Protein AF-A0A7S2N5L9-F1 (afdb_monomer_lite)

Radius of gyration: 21.25 Å; chains: 1; bounding box: 52×23×56 Å

Foldseek 3Di:
DVVLVVVLVVVVVVPPDDDDPVVSVVVVVVVVVVVVVVLVVVLVVLVDCCDDPSVVLCCCLPPPVNVVVDDPVVSVVSVVVNVVSVVVNVVSVVVVVVVVVVD

Structure (mmCIF, N/CA/C/O backbone):
data_AF-A0A7S2N5L9-F1
#
_entry.id   AF-A0A7S2N5L9-F1
#
loop_
_atom_site.group_PDB
_atom_site.id
_atom_site.type_symbol
_atom_site.label_atom_id
_atom_site.label_alt_id
_atom_site.label_comp_id
_atom_site.label_asym_id
_atom_site.label_entity_id
_atom_site.label_seq_id
_atom_site.pdbx_PDB_ins_code
_atom_site.Cartn_x
_atom_site.Cartn_y
_atom_site.Cartn_z
_atom_site.occupancy
_atom_site.B_iso_or_equiv
_atom_site.auth_seq_id
_atom_site.auth_comp_id
_atom_site.auth_asym_id
_atom_site.auth_atom_id
_atom_site.pdbx_PDB_model_num
ATOM 1 N N . VAL A 1 1 ? -13.326 -5.242 5.388 1.00 58.78 1 VAL A N 1
ATOM 2 C CA . VAL A 1 1 ? -13.060 -4.223 6.436 1.00 58.78 1 VAL A CA 1
ATOM 3 C C . VAL A 1 1 ? -14.251 -3.279 6.639 1.00 58.78 1 VAL A C 1
ATOM 5 O O . VAL A 1 1 ? -14.926 -3.413 7.650 1.00 58.78 1 VAL A O 1
ATOM 8 N N . ALA A 1 2 ? -14.625 -2.433 5.666 1.00 65.25 2 ALA A N 1
ATOM 9 C CA . ALA A 1 2 ? -15.676 -1.410 5.840 1.00 65.25 2 ALA A CA 1
ATOM 10 C C . ALA A 1 2 ? -17.067 -1.924 6.286 1.00 65.25 2 ALA A C 1
ATOM 12 O O . ALA A 1 2 ? -17.746 -1.269 7.072 1.00 65.25 2 ALA A O 1
ATOM 13 N N . ALA A 1 3 ? -17.500 -3.101 5.818 1.00 71.38 3 ALA A N 1
ATOM 14 C CA . ALA A 1 3 ? -18.779 -3.691 6.230 1.00 71.38 3 ALA A CA 1
ATOM 15 C C . ALA A 1 3 ? -18.788 -4.121 7.710 1.00 71.38 3 ALA A C 1
ATOM 17 O O . ALA A 1 3 ? -19.784 -3.925 8.399 1.00 71.38 3 ALA A O 1
ATOM 18 N N . ARG A 1 4 ? -17.656 -4.638 8.208 1.00 69.31 4 ARG A N 1
ATOM 19 C CA . ARG A 1 4 ? -17.490 -5.075 9.602 1.00 69.31 4 ARG A CA 1
ATOM 20 C C . ARG A 1 4 ? -17.382 -3.871 10.546 1.00 69.31 4 ARG A C 1
ATOM 22 O O . ARG A 1 4 ? -18.024 -3.881 11.588 1.00 69.31 4 ARG A O 1
ATOM 29 N N . CYS A 1 5 ? -16.714 -2.788 10.125 1.00 65.88 5 CYS A N 1
ATOM 30 C CA . CYS A 1 5 ? -16.715 -1.511 10.855 1.00 65.88 5 CYS A CA 1
ATOM 31 C C . CYS A 1 5 ? -18.129 -0.936 11.016 1.00 65.88 5 CYS A C 1
ATOM 33 O O . CYS A 1 5 ? -18.504 -0.515 12.106 1.00 65.88 5 CYS A O 1
ATOM 35 N N . ARG A 1 6 ? -18.927 -0.935 9.937 1.00 77.94 6 ARG A N 1
ATOM 36 C CA . ARG A 1 6 ? -20.315 -0.446 9.978 1.00 77.94 6 ARG A CA 1
ATOM 37 C C . ARG A 1 6 ? -21.183 -1.262 10.929 1.00 77.94 6 ARG A C 1
ATOM 39 O O . ARG A 1 6 ? -21.966 -0.681 11.670 1.00 77.94 6 ARG A O 1
ATOM 46 N N . GLU A 1 7 ? -21.026 -2.582 10.935 1.00 78.06 7 GLU A N 1
ATOM 47 C CA . GLU A 1 7 ? -21.785 -3.450 11.836 1.00 78.06 7 GLU A CA 1
ATOM 48 C C . GLU A 1 7 ? -21.374 -3.267 13.304 1.00 78.06 7 GLU A C 1
ATOM 50 O O . GLU A 1 7 ? -22.245 -3.172 14.166 1.00 78.06 7 GLU A O 1
ATOM 55 N N . LEU A 1 8 ? -20.076 -3.133 13.599 1.00 70.44 8 LEU A N 1
ATOM 56 C CA . LEU A 1 8 ? -19.599 -2.837 14.956 1.00 70.44 8 LEU A CA 1
ATOM 57 C C . LEU A 1 8 ? -20.121 -1.479 15.450 1.00 70.44 8 LEU A C 1
ATOM 59 O O . LEU A 1 8 ? -20.684 -1.408 16.538 1.00 70.44 8 LEU A O 1
ATOM 63 N N . LEU A 1 9 ? -20.036 -0.424 14.631 1.00 72.12 9 LEU A N 1
ATOM 64 C CA . LEU A 1 9 ? -20.582 0.899 14.964 1.00 72.12 9 LEU A CA 1
ATOM 65 C C . LEU A 1 9 ? -22.097 0.863 15.197 1.00 72.12 9 LEU A C 1
ATOM 67 O O . LEU A 1 9 ? -22.591 1.476 16.143 1.00 72.12 9 LEU A O 1
ATOM 71 N N . ARG A 1 10 ? -22.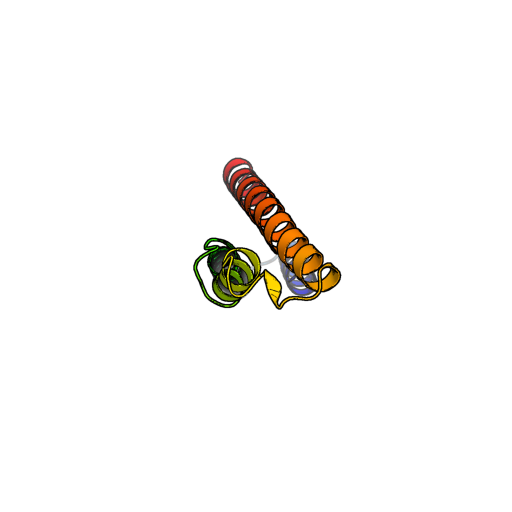837 0.110 14.375 1.00 77.75 10 ARG A N 1
ATOM 72 C CA . ARG A 1 10 ? -24.284 -0.078 14.541 1.00 77.75 10 ARG A CA 1
ATOM 73 C C . ARG A 1 10 ? -24.611 -0.753 15.874 1.00 77.75 10 ARG A C 1
ATOM 75 O O . ARG A 1 10 ? -25.553 -0.345 16.543 1.00 77.75 10 ARG A O 1
ATOM 82 N N . ARG A 1 11 ? -23.832 -1.759 16.278 1.00 70.69 11 ARG A N 1
ATOM 83 C CA . ARG A 1 11 ? -23.999 -2.451 17.567 1.00 70.69 11 ARG A CA 1
ATOM 84 C C . ARG A 1 11 ? -23.683 -1.545 18.756 1.00 70.69 11 ARG A C 1
ATOM 86 O O . ARG A 1 11 ? -24.437 -1.564 19.721 1.00 70.69 11 ARG A O 1
ATOM 93 N N . VAL A 1 12 ? -22.635 -0.723 18.662 1.00 70.06 12 VAL A N 1
ATOM 94 C CA . VAL A 1 12 ? -22.287 0.285 19.683 1.00 70.06 12 VAL A CA 1
ATOM 95 C C . VAL A 1 12 ? -23.418 1.302 19.848 1.00 70.06 12 VAL A C 1
ATOM 97 O O . VAL A 1 12 ? -23.824 1.589 20.969 1.00 70.06 12 VAL A O 1
ATOM 100 N N . ALA A 1 13 ? -23.974 1.803 18.742 1.00 71.12 13 ALA A N 1
ATOM 101 C CA . ALA A 1 13 ? -25.065 2.779 18.764 1.00 71.12 13 ALA A CA 1
ATOM 102 C C . ALA A 1 13 ? -26.371 2.232 19.377 1.00 71.12 13 ALA A C 1
ATOM 104 O O . ALA A 1 13 ? -27.182 3.003 19.881 1.00 71.12 13 ALA A O 1
ATOM 105 N N . LEU A 1 14 ? -26.574 0.911 19.339 1.00 71.94 14 LEU A N 1
ATOM 106 C CA . LEU A 1 14 ? -27.750 0.230 19.892 1.00 71.94 14 LEU A CA 1
ATOM 107 C C . LEU A 1 14 ? -27.564 -0.220 21.353 1.00 71.94 14 LEU A C 1
ATOM 109 O O . LEU A 1 14 ? -28.520 -0.676 21.978 1.00 71.94 14 LEU A O 1
ATOM 113 N N . ALA A 1 15 ? -26.355 -0.10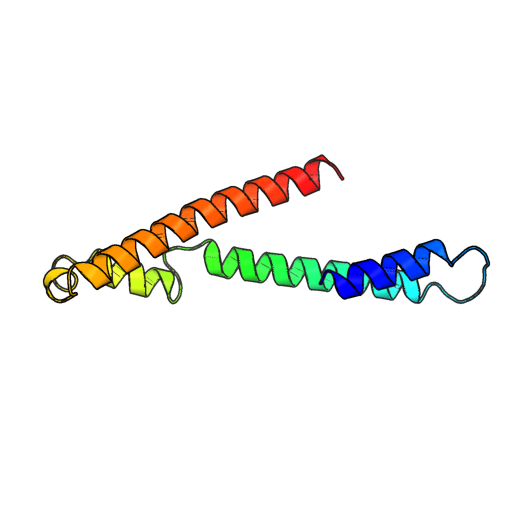9 21.910 1.00 63.81 15 ALA A N 1
ATOM 114 C CA . ALA A 1 15 ? -26.025 -0.565 23.257 1.00 63.81 15 ALA A CA 1
ATOM 115 C C . ALA A 1 15 ? -26.362 0.500 24.321 1.00 63.81 15 ALA A C 1
ATOM 117 O O . ALA A 1 15 ? -25.478 1.087 24.937 1.00 63.81 15 ALA A O 1
ATOM 118 N N . THR A 1 16 ? -27.651 0.756 24.557 1.00 62.88 16 THR A N 1
ATOM 119 C CA . THR A 1 16 ? -28.130 1.688 25.601 1.00 62.88 16 THR A CA 1
ATOM 120 C C . THR A 1 16 ? -28.518 1.013 26.929 1.00 62.88 16 THR A C 1
ATOM 122 O O . THR A 1 16 ? -29.048 1.687 27.807 1.00 62.88 16 THR A O 1
ATOM 125 N N . VAL A 1 17 ? -28.265 -0.293 27.128 1.00 55.41 17 VAL A N 1
ATOM 126 C CA . VAL A 1 17 ? -28.651 -1.032 28.358 1.00 55.41 17 VAL A CA 1
ATOM 127 C C . VAL A 1 17 ? -27.620 -2.124 28.734 1.00 55.41 17 VAL A C 1
ATOM 129 O O . VAL A 1 17 ? -27.274 -2.921 27.861 1.00 55.41 17 VAL A O 1
ATOM 132 N N . PRO A 1 18 ? -27.155 -2.244 30.002 1.00 59.00 18 PRO A N 1
ATOM 133 C CA . PRO A 1 18 ? -26.448 -3.434 30.506 1.00 59.00 18 PRO A CA 1
ATOM 134 C C . PRO A 1 18 ? -27.387 -4.352 31.335 1.00 59.00 18 PRO A C 1
ATOM 136 O O . PRO A 1 18 ? -28.375 -3.843 31.865 1.00 59.00 18 PRO A O 1
ATOM 139 N N . PRO A 1 19 ? -27.113 -5.671 31.511 1.00 57.50 19 PRO A N 1
ATOM 140 C CA . PRO A 1 19 ? -25.800 -6.319 31.480 1.00 57.50 19 PRO A CA 1
ATOM 141 C C . PRO A 1 19 ? -25.780 -7.631 30.660 1.00 57.50 19 PRO A C 1
ATOM 143 O O . PRO A 1 19 ? -26.184 -8.692 31.131 1.00 57.50 19 PRO A O 1
ATOM 146 N N . ALA A 1 20 ? -25.223 -7.590 29.454 1.00 55.12 20 ALA A N 1
ATOM 147 C CA . ALA A 1 20 ? -24.545 -8.755 28.887 1.00 55.12 20 ALA A CA 1
ATOM 148 C C . ALA A 1 20 ? -23.037 -8.504 29.034 1.00 55.12 20 ALA A C 1
ATOM 150 O O . ALA A 1 20 ? -22.615 -7.347 28.908 1.00 55.12 20 ALA A O 1
ATOM 151 N N . PRO A 1 21 ? -22.215 -9.527 29.336 1.00 57.31 21 PRO A N 1
ATOM 152 C CA . PRO A 1 21 ? -20.775 -9.339 29.428 1.00 57.31 21 PRO A CA 1
ATOM 153 C C . PRO A 1 21 ? -20.278 -8.736 28.116 1.00 57.31 21 PRO A C 1
ATOM 155 O O . PRO A 1 21 ? -20.870 -8.954 27.062 1.00 57.31 21 PRO A O 1
ATOM 158 N N . LEU A 1 22 ? -19.216 -7.945 28.221 1.00 61.22 22 LEU A N 1
ATOM 159 C CA . LEU A 1 22 ? -18.586 -7.083 27.216 1.00 61.22 22 LEU A CA 1
ATOM 160 C C . LEU A 1 22 ? -18.072 -7.825 25.950 1.00 61.22 22 LEU A C 1
ATOM 162 O O . LEU A 1 22 ? -16.995 -7.521 25.457 1.00 61.22 22 LEU A O 1
ATOM 166 N N . LEU A 1 23 ? -18.807 -8.800 25.412 1.00 61.19 23 LEU A N 1
ATOM 167 C CA . LEU A 1 23 ? -18.489 -9.614 24.235 1.00 61.19 23 LEU A CA 1
ATOM 168 C C . LEU A 1 23 ? -18.183 -8.739 23.015 1.00 61.19 23 LEU A C 1
ATOM 170 O O . LEU A 1 23 ? -17.176 -8.926 22.353 1.00 61.19 23 LEU A O 1
ATOM 174 N N . TRP A 1 24 ? -18.971 -7.687 22.803 1.00 65.31 24 TRP A N 1
ATOM 175 C CA . TRP A 1 24 ? -18.753 -6.713 21.732 1.00 65.31 24 TRP A CA 1
ATOM 176 C C . TRP A 1 24 ? -17.456 -5.908 21.889 1.00 65.31 24 TRP A C 1
ATOM 178 O O . TRP A 1 24 ? -16.868 -5.494 20.896 1.00 65.31 24 TRP A O 1
ATOM 188 N N . ARG A 1 25 ? -16.977 -5.693 23.121 1.00 65.81 25 ARG A N 1
ATOM 189 C CA . ARG A 1 25 ? -15.675 -5.057 23.359 1.00 65.81 25 ARG A CA 1
ATOM 190 C C . ARG A 1 25 ? -14.541 -5.981 22.918 1.00 65.81 25 ARG A C 1
ATOM 192 O O . ARG A 1 25 ? -13.569 -5.487 22.361 1.00 65.81 25 ARG A O 1
ATOM 199 N N . TRP A 1 26 ? -14.679 -7.290 23.129 1.00 72.06 26 TRP A N 1
ATOM 200 C CA . TRP A 1 26 ? -13.730 -8.281 22.621 1.00 72.06 26 TRP A CA 1
ATOM 201 C C . TRP A 1 26 ? -13.764 -8.362 21.094 1.00 72.06 26 TRP A C 1
ATOM 203 O O . TRP A 1 26 ? -12.702 -8.285 20.491 1.00 72.06 26 TRP A O 1
ATOM 213 N N . ASP A 1 27 ? -14.950 -8.363 20.475 1.00 76.44 27 ASP A N 1
ATOM 214 C CA . ASP A 1 27 ? -15.088 -8.337 19.007 1.00 76.44 27 ASP A CA 1
ATOM 215 C C . ASP A 1 27 ? -14.422 -7.097 18.376 1.00 76.44 27 ASP A C 1
ATOM 217 O O . ASP A 1 27 ? -13.852 -7.167 17.287 1.00 76.44 27 ASP A O 1
ATOM 221 N N . ILE A 1 28 ? -14.509 -5.937 19.042 1.00 78.25 28 ILE A N 1
ATOM 222 C CA . ILE A 1 28 ? -13.863 -4.696 18.588 1.00 78.25 28 ILE A CA 1
ATOM 223 C C . ILE A 1 28 ? -12.344 -4.785 18.757 1.00 78.25 28 ILE A C 1
ATOM 225 O O . ILE A 1 28 ? -11.619 -4.388 17.849 1.00 78.25 28 ILE A O 1
ATOM 229 N N . LEU A 1 29 ? -11.856 -5.292 19.893 1.00 78.12 29 LEU A N 1
ATOM 230 C CA . LEU A 1 29 ? -10.420 -5.438 20.141 1.00 78.12 29 LEU A CA 1
ATOM 231 C C . LEU A 1 29 ? -9.779 -6.445 19.179 1.00 78.12 29 LEU A C 1
ATOM 233 O O . LEU A 1 29 ? -8.775 -6.107 18.561 1.00 78.12 29 LEU A O 1
ATOM 237 N N . GLU A 1 30 ? -10.400 -7.609 18.978 1.00 84.00 30 GLU A N 1
ATOM 238 C CA . GLU A 1 30 ? -9.969 -8.615 17.998 1.00 84.00 30 GLU A CA 1
ATOM 239 C C . GLU A 1 30 ? -9.931 -8.008 16.591 1.00 84.00 30 GLU A C 1
ATOM 241 O O . GLU A 1 30 ? -8.926 -8.092 15.891 1.00 84.00 30 GLU A O 1
ATOM 246 N N . PHE A 1 31 ? -10.982 -7.283 16.196 1.00 83.69 31 PHE A N 1
ATOM 247 C CA . PHE A 1 31 ? -11.013 -6.613 14.898 1.00 83.69 31 PHE A CA 1
ATOM 248 C C . PHE A 1 31 ? -9.895 -5.570 14.726 1.00 83.69 31 PHE A C 1
ATOM 250 O O . PHE A 1 31 ? -9.341 -5.434 13.630 1.00 83.69 31 PHE A O 1
ATOM 257 N N . LEU A 1 32 ? -9.573 -4.805 15.773 1.00 84.06 32 LEU A N 1
ATOM 258 C CA . LEU A 1 32 ? -8.485 -3.827 15.741 1.00 84.06 32 LEU A CA 1
ATOM 259 C C . LEU A 1 32 ? -7.117 -4.512 15.660 1.00 84.06 32 LEU A C 1
ATOM 261 O O . LEU A 1 32 ? -6.253 -4.042 14.919 1.00 84.06 32 LEU A O 1
ATOM 265 N N . GLU A 1 33 ? -6.924 -5.619 16.375 1.00 85.88 33 GLU A N 1
ATOM 266 C CA . GLU A 1 33 ? -5.698 -6.417 16.322 1.00 85.88 33 GLU A CA 1
ATOM 267 C C . GLU A 1 33 ? -5.494 -7.055 14.946 1.00 85.88 33 GLU A C 1
ATOM 269 O O . GLU A 1 33 ? -4.418 -6.890 14.365 1.00 85.88 33 GLU A O 1
ATOM 274 N N . ASP A 1 34 ? -6.538 -7.662 14.378 1.00 87.75 34 ASP A N 1
ATOM 275 C CA . ASP A 1 34 ? -6.541 -8.204 13.015 1.00 87.75 34 ASP A CA 1
ATOM 276 C C . ASP A 1 34 ? -6.216 -7.118 11.984 1.00 87.75 34 ASP A C 1
ATOM 278 O O . ASP A 1 34 ? -5.386 -7.300 11.091 1.00 87.75 34 ASP A O 1
ATOM 282 N N . SER A 1 35 ? -6.857 -5.952 12.113 1.00 86.56 35 SER A N 1
ATOM 283 C CA . SER A 1 35 ? -6.642 -4.824 11.202 1.00 86.56 35 SER A CA 1
ATOM 284 C C . SER A 1 35 ? -5.216 -4.288 11.306 1.00 86.56 35 SER A C 1
ATOM 286 O O . SER A 1 35 ? -4.609 -3.957 10.288 1.00 86.56 35 SER A O 1
ATOM 288 N N . ARG A 1 36 ? -4.654 -4.233 12.519 1.00 85.75 36 ARG A N 1
ATOM 289 C CA . ARG A 1 36 ? -3.259 -3.844 12.745 1.00 85.75 36 ARG A CA 1
ATOM 290 C C . ARG A 1 36 ? -2.297 -4.839 12.103 1.00 85.75 36 ARG A C 1
ATOM 292 O O . ARG A 1 36 ? -1.364 -4.399 11.436 1.00 85.75 36 ARG A O 1
ATOM 299 N N . GLY A 1 37 ? -2.527 -6.140 12.281 1.00 87.12 37 GLY A N 1
ATOM 300 C CA . GLY A 1 37 ? -1.717 -7.191 11.659 1.00 87.12 37 GLY A CA 1
ATOM 301 C C . GLY A 1 37 ? -1.726 -7.078 10.136 1.00 87.12 37 GLY A C 1
ATOM 302 O O . GLY A 1 37 ? -0.673 -6.949 9.519 1.00 87.12 37 GLY A O 1
ATOM 303 N N . ALA A 1 38 ? -2.913 -6.966 9.534 1.00 88.19 38 ALA A N 1
ATOM 304 C CA . ALA A 1 38 ? -3.047 -6.797 8.088 1.00 88.19 38 ALA A CA 1
ATOM 305 C C . ALA A 1 38 ? -2.327 -5.540 7.562 1.00 88.19 38 ALA A C 1
ATOM 307 O O . ALA A 1 38 ? -1.677 -5.586 6.518 1.00 88.19 38 ALA A O 1
ATOM 308 N N . LEU A 1 39 ? -2.407 -4.412 8.278 1.00 86.62 39 LEU A N 1
ATOM 309 C CA . LEU A 1 39 ? -1.690 -3.189 7.902 1.00 86.62 39 LEU A CA 1
ATOM 310 C C . LEU A 1 39 ? -0.167 -3.356 7.990 1.00 86.62 39 LEU A C 1
ATOM 312 O O . LEU A 1 39 ? 0.549 -2.835 7.134 1.00 86.62 39 LEU A O 1
ATOM 316 N N . GLN A 1 40 ? 0.335 -4.082 8.991 1.00 86.12 40 GLN A N 1
ATOM 317 C CA . GLN A 1 40 ? 1.761 -4.387 9.127 1.00 86.12 40 GLN A CA 1
ATOM 318 C C . GLN A 1 40 ? 2.257 -5.301 8.007 1.00 86.12 40 GLN A C 1
ATOM 320 O O . GLN A 1 40 ? 3.308 -5.020 7.433 1.00 86.12 40 GLN A O 1
ATOM 325 N N . ASP A 1 41 ? 1.487 -6.326 7.649 1.00 87.94 41 ASP A N 1
ATOM 326 C CA . ASP A 1 41 ? 1.835 -7.252 6.570 1.00 87.94 41 ASP A CA 1
ATOM 327 C C . ASP A 1 41 ? 1.896 -6.535 5.220 1.00 87.94 41 ASP A C 1
ATOM 329 O O . ASP A 1 41 ? 2.878 -6.664 4.485 1.00 87.94 41 ASP A O 1
ATOM 333 N N . ILE A 1 42 ? 0.887 -5.709 4.914 1.00 86.69 42 ILE A N 1
ATOM 334 C CA . ILE A 1 42 ? 0.861 -4.893 3.694 1.00 86.69 42 ILE A CA 1
ATOM 335 C C . ILE A 1 42 ? 2.061 -3.937 3.691 1.00 86.69 42 ILE A C 1
ATOM 337 O O . ILE A 1 42 ? 2.821 -3.897 2.722 1.00 86.69 42 ILE A O 1
ATOM 341 N N . ARG A 1 43 ? 2.296 -3.213 4.792 1.00 86.38 43 ARG A N 1
ATOM 342 C CA . ARG A 1 43 ? 3.466 -2.338 4.923 1.00 86.38 43 ARG A CA 1
ATOM 343 C C . ARG A 1 43 ? 4.755 -3.109 4.665 1.00 86.38 43 ARG A C 1
ATOM 345 O O . ARG A 1 43 ? 5.576 -2.654 3.882 1.00 86.38 43 ARG A O 1
ATOM 352 N N . GLN A 1 44 ? 4.949 -4.269 5.283 1.00 86.00 44 GLN A N 1
ATOM 353 C CA . GLN A 1 44 ? 6.180 -5.045 5.155 1.00 86.00 44 GLN A CA 1
ATOM 354 C C . GLN A 1 44 ? 6.384 -5.587 3.735 1.00 86.00 44 GLN A C 1
ATOM 356 O O . GLN A 1 44 ? 7.513 -5.568 3.237 1.00 86.00 44 GLN A O 1
ATOM 361 N N . ALA A 1 45 ? 5.307 -6.012 3.070 1.00 85.75 45 ALA A N 1
ATOM 362 C CA . ALA A 1 45 ? 5.331 -6.466 1.682 1.00 85.75 45 ALA A CA 1
ATOM 363 C C . ALA A 1 45 ? 5.757 -5.355 0.710 1.00 85.75 45 ALA A C 1
ATOM 365 O O . ALA A 1 45 ? 6.394 -5.630 -0.307 1.00 85.75 45 ALA A O 1
ATOM 366 N N . HIS A 1 46 ? 5.439 -4.100 1.030 1.00 86.19 46 HIS A N 1
ATOM 367 C CA . HIS A 1 46 ? 5.760 -2.949 0.192 1.00 86.19 46 HIS A CA 1
ATOM 368 C C . HIS A 1 46 ? 6.976 -2.147 0.675 1.00 86.19 46 HIS A C 1
ATOM 370 O O . HIS A 1 46 ? 7.538 -1.413 -0.126 1.00 86.19 46 HIS A O 1
ATOM 376 N N . ALA A 1 47 ? 7.450 -2.288 1.916 1.00 80.50 47 ALA A N 1
ATOM 377 C CA . ALA A 1 47 ? 8.494 -1.435 2.502 1.00 80.50 47 ALA A CA 1
ATOM 378 C C . ALA A 1 47 ? 9.906 -1.684 1.949 1.00 80.50 47 ALA A C 1
ATOM 380 O O . ALA A 1 47 ? 10.723 -0.766 1.915 1.00 80.50 47 ALA A O 1
ATOM 381 N N . SER A 1 48 ? 10.201 -2.893 1.466 1.00 81.88 48 SER A N 1
ATOM 382 C CA . SER A 1 48 ? 11.533 -3.246 0.961 1.00 81.88 48 SER A CA 1
ATOM 383 C C . SER A 1 48 ? 11.515 -3.475 -0.548 1.00 81.88 48 SER A C 1
ATOM 385 O O . SER A 1 48 ? 10.938 -4.446 -1.028 1.00 81.88 48 SER A O 1
ATOM 387 N N . ALA A 1 49 ? 12.205 -2.600 -1.288 1.00 74.62 49 ALA A N 1
ATOM 388 C CA . ALA A 1 49 ? 12.447 -2.778 -2.722 1.00 74.62 49 ALA A CA 1
ATOM 389 C C . ALA A 1 49 ? 13.333 -4.002 -3.011 1.00 74.62 49 ALA A C 1
ATOM 391 O O . ALA A 1 49 ? 13.315 -4.541 -4.105 1.00 74.62 49 ALA A O 1
ATOM 392 N N . SER A 1 50 ? 14.101 -4.452 -2.017 1.00 76.69 50 SER A N 1
ATOM 393 C CA . SER A 1 50 ? 15.047 -5.562 -2.112 1.00 76.69 50 SER A CA 1
ATOM 394 C C . SER A 1 50 ? 14.463 -6.906 -1.664 1.00 76.69 50 SER A C 1
ATOM 396 O O . SER A 1 50 ? 15.214 -7.855 -1.429 1.00 76.69 50 SER A O 1
ATOM 398 N N . ARG A 1 51 ? 13.132 -7.033 -1.564 1.00 81.44 51 ARG A N 1
ATOM 399 C CA . ARG A 1 51 ? 12.463 -8.291 -1.201 1.00 81.44 51 ARG A CA 1
ATOM 400 C C . ARG A 1 51 ? 11.397 -8.720 -2.203 1.00 81.44 51 ARG A C 1
ATOM 402 O O . ARG A 1 51 ? 10.647 -7.902 -2.726 1.00 81.44 51 ARG A O 1
ATOM 409 N N . GLY A 1 52 ? 11.300 -10.039 -2.385 1.00 84.38 52 GLY A N 1
ATOM 410 C CA . GLY A 1 52 ? 10.262 -10.694 -3.183 1.00 84.38 52 GLY A CA 1
ATOM 411 C C . GLY A 1 52 ? 10.191 -10.158 -4.611 1.00 84.38 52 GLY A C 1
ATOM 412 O O . GLY A 1 52 ? 11.219 -9.853 -5.215 1.00 84.38 52 GLY A O 1
ATOM 413 N N . ALA A 1 53 ? 8.963 -9.981 -5.101 1.00 86.06 53 ALA A N 1
ATOM 414 C CA . ALA A 1 53 ? 8.697 -9.482 -6.445 1.00 86.06 53 ALA A CA 1
ATOM 415 C C . ALA A 1 53 ? 9.345 -8.113 -6.720 1.00 86.06 53 ALA A C 1
ATOM 417 O O . ALA A 1 53 ? 9.771 -7.863 -7.839 1.00 86.06 53 ALA A O 1
ATOM 418 N N . TRP A 1 54 ? 9.485 -7.234 -5.718 1.00 89.62 54 TRP A N 1
ATOM 419 C CA . TRP A 1 54 ? 10.126 -5.928 -5.922 1.00 89.62 54 TRP A CA 1
ATOM 420 C C . TRP A 1 54 ? 11.607 -6.051 -6.257 1.00 89.62 54 TRP A C 1
ATOM 422 O O . TRP A 1 54 ? 12.094 -5.322 -7.119 1.00 89.62 54 TRP A O 1
ATO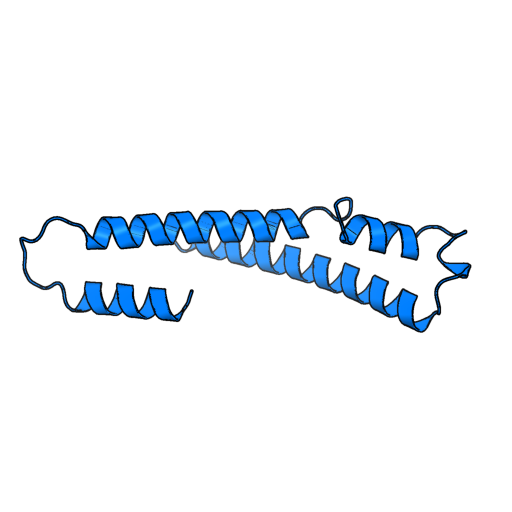M 432 N N . ARG A 1 55 ? 12.298 -7.007 -5.624 1.00 87.25 55 ARG A N 1
ATOM 433 C CA . ARG A 1 55 ? 13.703 -7.291 -5.923 1.00 87.25 55 ARG A CA 1
ATOM 434 C C . ARG A 1 55 ? 13.849 -7.816 -7.340 1.00 87.25 55 ARG A C 1
ATOM 436 O O . ARG A 1 55 ? 14.682 -7.315 -8.078 1.00 87.25 55 ARG A O 1
ATOM 443 N N . GLU A 1 56 ? 13.021 -8.789 -7.705 1.00 87.12 56 GLU A N 1
ATOM 444 C CA . GLU A 1 56 ? 13.040 -9.411 -9.033 1.00 87.12 56 GLU A CA 1
ATOM 445 C C . GLU A 1 56 ? 12.758 -8.377 -10.130 1.00 87.12 56 GLU A C 1
ATOM 447 O O . GLU A 1 56 ? 13.473 -8.324 -11.127 1.00 87.12 56 GLU A O 1
ATOM 452 N N . ILE A 1 57 ? 11.774 -7.496 -9.917 1.00 86.81 57 ILE A N 1
ATOM 453 C CA . ILE A 1 57 ? 11.470 -6.386 -10.829 1.00 86.81 57 ILE A CA 1
ATOM 454 C C . ILE A 1 57 ? 12.659 -5.416 -10.911 1.00 86.81 57 ILE A C 1
ATOM 456 O O . ILE A 1 57 ? 13.067 -5.043 -12.010 1.00 86.81 57 ILE A O 1
ATOM 460 N N . GLY A 1 58 ? 13.240 -5.034 -9.770 1.00 85.25 58 GLY A N 1
ATOM 461 C CA . GLY A 1 58 ? 14.393 -4.134 -9.711 1.00 85.25 58 GLY A CA 1
ATOM 462 C C . GLY A 1 58 ? 15.622 -4.692 -10.431 1.00 85.25 58 GLY A C 1
ATOM 463 O O . GLY A 1 58 ? 16.206 -3.999 -11.262 1.00 85.25 58 GLY A O 1
ATOM 464 N N . GLU A 1 59 ? 15.973 -5.953 -10.178 1.00 84.94 59 GLU A N 1
ATOM 465 C CA . GLU A 1 59 ? 17.078 -6.666 -10.834 1.00 84.94 59 GLU A CA 1
ATOM 466 C C . GLU A 1 59 ? 16.866 -6.746 -12.349 1.00 84.94 59 GLU A C 1
ATOM 468 O O . GLU A 1 59 ? 17.764 -6.391 -13.115 1.00 84.94 59 GLU A O 1
ATOM 473 N N . ALA A 1 60 ? 15.655 -7.107 -12.780 1.00 81.38 60 ALA A N 1
ATOM 474 C CA . ALA A 1 60 ? 15.302 -7.195 -14.190 1.00 81.38 60 ALA A CA 1
ATOM 475 C C . ALA A 1 60 ? 15.438 -5.835 -14.907 1.00 81.38 60 ALA A C 1
ATOM 477 O O . ALA A 1 60 ? 15.919 -5.769 -16.035 1.00 81.38 60 ALA A O 1
ATOM 478 N N . THR A 1 61 ? 15.081 -4.727 -14.249 1.00 82.38 61 THR A N 1
ATOM 479 C CA . THR A 1 61 ? 15.214 -3.374 -14.830 1.00 82.38 61 THR A CA 1
ATOM 480 C C . THR A 1 61 ? 16.612 -2.751 -14.711 1.00 82.38 61 THR A C 1
ATOM 482 O O . THR A 1 61 ? 16.950 -1.874 -15.516 1.00 82.38 61 THR A O 1
ATOM 485 N N . GLY A 1 62 ? 17.410 -3.174 -13.724 1.00 74.62 62 GLY A N 1
ATOM 486 C CA . GLY A 1 62 ? 18.680 -2.548 -13.337 1.00 74.62 62 GLY A CA 1
ATOM 487 C C . GLY A 1 62 ? 19.946 -3.267 -13.814 1.00 74.62 62 GLY A C 1
ATOM 488 O O . GLY A 1 62 ? 20.996 -2.636 -13.904 1.00 74.62 62 GLY A O 1
ATOM 489 N N . SER A 1 63 ? 19.874 -4.560 -14.144 1.00 71.19 63 SER A N 1
ATOM 490 C CA . SER A 1 63 ? 20.991 -5.299 -14.750 1.00 71.19 63 SER A CA 1
ATOM 491 C C . SER A 1 63 ? 21.212 -4.808 -16.183 1.00 71.19 63 SER A C 1
ATOM 493 O O . SER A 1 63 ? 20.367 -5.028 -17.041 1.00 71.19 63 SER A O 1
ATOM 495 N N . GLU A 1 64 ? 22.342 -4.159 -16.491 1.00 59.38 64 GLU A N 1
ATOM 496 C CA . GLU A 1 64 ? 22.664 -3.747 -17.874 1.00 59.38 64 GLU A CA 1
ATOM 497 C C . GLU A 1 64 ? 22.710 -4.939 -18.856 1.00 59.38 64 GLU A C 1
ATOM 499 O O . GLU A 1 64 ? 22.494 -4.768 -20.058 1.00 59.38 64 GLU A O 1
ATOM 504 N N . HIS A 1 65 ? 22.936 -6.157 -18.348 1.00 57.25 65 HIS A N 1
ATOM 505 C CA . HIS A 1 65 ? 22.971 -7.389 -19.139 1.00 57.25 65 HIS A CA 1
ATOM 506 C C . HIS A 1 65 ? 21.577 -7.999 -19.382 1.00 57.25 65 HI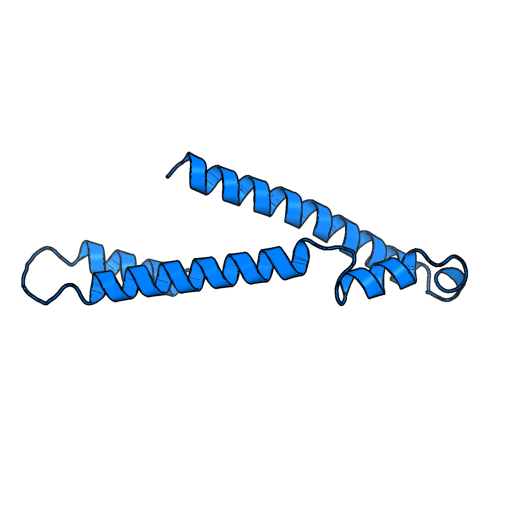S A C 1
ATOM 508 O O . HIS A 1 65 ? 21.337 -8.515 -20.469 1.00 57.25 65 HIS A O 1
ATOM 514 N N . ASP A 1 66 ? 20.640 -7.892 -18.431 1.00 55.09 66 ASP A N 1
ATOM 515 C CA . ASP A 1 66 ? 19.281 -8.452 -18.567 1.00 55.09 66 ASP A CA 1
ATOM 516 C C . ASP A 1 66 ? 18.258 -7.416 -19.049 1.00 55.09 66 ASP A C 1
ATOM 518 O O . ASP A 1 66 ? 17.350 -7.735 -19.820 1.00 55.09 66 ASP A O 1
ATOM 522 N N . ALA A 1 67 ? 18.436 -6.143 -18.693 1.00 55.94 67 ALA A N 1
ATOM 523 C CA . ALA A 1 67 ? 17.558 -5.053 -19.106 1.00 55.94 67 ALA A CA 1
ATOM 524 C C . ALA A 1 67 ? 17.617 -4.772 -20.617 1.00 55.94 67 ALA A C 1
ATOM 526 O O . ALA A 1 67 ? 16.717 -4.133 -21.161 1.00 55.94 67 ALA A O 1
ATOM 527 N N . THR A 1 68 ? 18.653 -5.264 -21.304 1.00 56.06 68 THR A N 1
ATOM 528 C CA . THR A 1 68 ? 18.768 -5.238 -22.770 1.00 56.06 68 THR A CA 1
ATOM 529 C C . THR A 1 68 ? 17.957 -6.343 -23.457 1.00 56.06 68 THR A C 1
ATOM 531 O O . THR A 1 68 ? 17.671 -6.223 -24.648 1.00 56.06 68 THR A O 1
ATOM 534 N N . THR A 1 69 ? 17.525 -7.378 -22.723 1.00 66.56 69 THR A N 1
ATOM 535 C CA . THR A 1 69 ? 16.645 -8.449 -23.235 1.00 66.56 69 THR A CA 1
ATOM 536 C C . THR A 1 69 ? 15.160 -8.172 -23.004 1.00 66.56 69 THR A C 1
ATOM 538 O O . THR A 1 69 ? 14.305 -8.711 -23.711 1.00 66.56 69 THR A O 1
ATOM 541 N N . LEU A 1 70 ? 14.834 -7.304 -22.044 1.00 75.06 70 LEU A N 1
ATOM 542 C CA . LEU A 1 70 ? 13.463 -6.896 -21.775 1.00 75.06 70 LEU A CA 1
ATOM 543 C C . LEU A 1 70 ? 12.927 -5.993 -22.893 1.00 75.06 70 LEU A C 1
ATOM 545 O O . LEU A 1 70 ? 13.539 -4.970 -23.211 1.00 75.06 70 LEU A O 1
ATOM 549 N N . PRO A 1 71 ? 11.740 -6.293 -23.452 1.00 85.94 71 PRO A N 1
ATOM 550 C CA . PRO A 1 71 ? 11.061 -5.366 -24.343 1.00 85.94 71 PRO A CA 1
ATOM 551 C C . PRO A 1 71 ? 10.894 -4.001 -23.668 1.00 85.94 71 PRO A C 1
ATOM 553 O O . PRO A 1 71 ? 10.421 -3.923 -22.534 1.00 85.94 71 PRO A O 1
ATOM 556 N N . VAL A 1 72 ? 11.219 -2.917 -24.378 1.00 83.38 72 VAL A N 1
ATOM 557 C CA . VAL A 1 72 ? 11.198 -1.538 -23.845 1.00 83.38 72 VAL A CA 1
ATOM 558 C C . VAL A 1 72 ? 9.871 -1.192 -23.156 1.00 83.38 72 VAL A C 1
ATOM 560 O O . VAL A 1 72 ? 9.860 -0.547 -22.110 1.00 83.38 72 VAL A O 1
ATOM 563 N N . GLY A 1 73 ? 8.744 -1.655 -23.707 1.00 84.94 73 GLY A N 1
ATOM 564 C CA . GLY A 1 73 ? 7.425 -1.447 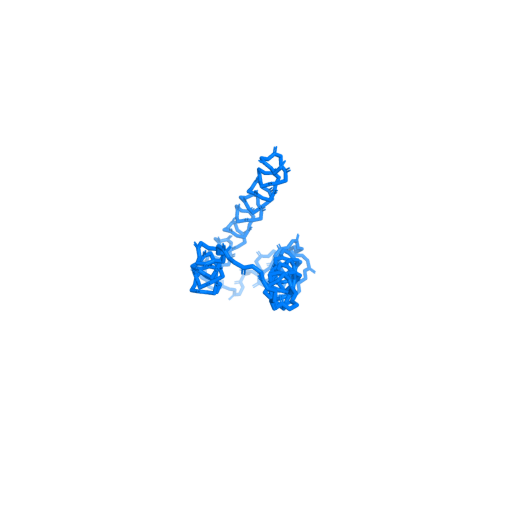-23.103 1.00 84.94 73 GLY A CA 1
ATOM 565 C C . GLY A 1 73 ? 7.255 -2.143 -21.749 1.00 84.94 73 GLY A C 1
ATOM 566 O O . GLY A 1 73 ? 6.691 -1.553 -20.833 1.00 84.94 73 GLY A O 1
ATOM 567 N N . LEU A 1 74 ? 7.779 -3.362 -21.604 1.00 85.88 74 LEU A N 1
ATOM 568 C CA . LEU A 1 74 ? 7.724 -4.115 -20.351 1.00 85.88 74 LEU A CA 1
ATOM 569 C C . LEU A 1 74 ? 8.674 -3.513 -19.309 1.00 85.88 74 LEU A C 1
ATOM 571 O O . LEU A 1 74 ? 8.289 -3.355 -18.156 1.00 85.88 74 LEU A O 1
ATOM 575 N N . ARG A 1 75 ? 9.870 -3.083 -19.733 1.00 85.56 75 ARG A N 1
ATOM 576 C CA . ARG A 1 75 ? 10.811 -2.354 -18.871 1.00 85.56 75 ARG A CA 1
ATOM 577 C C . ARG A 1 75 ? 10.163 -1.109 -18.265 1.00 85.56 75 ARG A C 1
ATOM 579 O O . ARG A 1 75 ? 10.183 -0.940 -17.051 1.00 85.56 75 ARG A O 1
ATOM 586 N N . ARG A 1 76 ? 9.516 -0.292 -19.100 1.00 87.56 76 ARG A N 1
ATOM 587 C CA . ARG A 1 76 ? 8.812 0.913 -18.648 1.00 87.56 76 ARG A CA 1
ATOM 588 C C . ARG A 1 76 ? 7.686 0.593 -17.663 1.00 87.56 76 ARG A C 1
ATOM 590 O O . ARG A 1 76 ? 7.538 1.286 -16.669 1.00 87.56 76 ARG A O 1
ATOM 597 N N . GLN A 1 77 ? 6.921 -0.474 -17.898 1.00 89.88 77 GLN A N 1
ATOM 598 C CA . GLN A 1 77 ? 5.882 -0.912 -16.958 1.00 89.88 77 GLN A CA 1
ATOM 599 C C . GLN A 1 77 ? 6.462 -1.333 -15.602 1.00 89.88 77 GLN A C 1
ATOM 601 O O . GLN A 1 77 ? 5.874 -1.027 -14.566 1.00 89.88 77 GLN A O 1
ATOM 606 N N . CYS A 1 78 ? 7.603 -2.021 -15.595 1.00 89.50 78 CYS A N 1
ATOM 607 C CA . CYS A 1 78 ? 8.313 -2.384 -14.372 1.00 89.50 78 CYS A CA 1
ATOM 608 C C . CYS A 1 78 ? 8.812 -1.144 -13.613 1.00 89.50 78 CYS A C 1
ATOM 610 O O . CYS A 1 78 ? 8.588 -1.043 -12.409 1.00 89.50 78 CYS A O 1
ATOM 612 N N . GLU A 1 79 ? 9.413 -0.180 -14.312 1.00 89.31 79 GLU A N 1
ATOM 613 C CA . GLU A 1 79 ? 9.844 1.103 -13.737 1.00 89.31 79 GLU A CA 1
ATOM 614 C C . GLU A 1 79 ? 8.654 1.895 -13.164 1.00 89.31 79 GLU A C 1
ATOM 616 O O . GLU A 1 79 ? 8.700 2.342 -12.017 1.00 89.31 79 GLU A O 1
ATOM 621 N N . ASP A 1 80 ? 7.544 1.981 -13.905 1.00 91.88 80 ASP A N 1
ATOM 622 C CA . ASP A 1 80 ? 6.305 2.624 -13.452 1.00 91.88 80 ASP A CA 1
ATOM 623 C C . ASP A 1 80 ? 5.734 1.930 -12.200 1.00 91.88 80 ASP A C 1
ATOM 625 O O . ASP A 1 80 ? 5.237 2.591 -11.286 1.00 91.88 80 ASP A O 1
ATOM 629 N N . LEU A 1 81 ? 5.799 0.594 -12.123 1.00 91.56 81 LEU A N 1
ATOM 630 C CA . LEU A 1 81 ? 5.364 -0.167 -10.947 1.00 91.56 81 LEU A CA 1
ATOM 631 C C . LEU A 1 81 ? 6.232 0.121 -9.718 1.00 91.56 81 LEU A C 1
ATOM 633 O O . LEU A 1 81 ? 5.682 0.297 -8.628 1.00 91.56 81 LEU A O 1
ATOM 637 N N . LEU A 1 82 ? 7.557 0.194 -9.883 1.00 89.81 82 LEU A N 1
ATOM 638 C CA . LEU A 1 82 ? 8.474 0.568 -8.803 1.00 89.81 82 LEU A CA 1
ATOM 639 C C . LEU A 1 82 ? 8.181 1.990 -8.306 1.00 89.81 82 LEU A C 1
ATOM 641 O O . LEU A 1 82 ? 8.030 2.186 -7.099 1.00 89.81 82 LEU A O 1
ATOM 645 N N . GLY A 1 83 ? 7.992 2.945 -9.222 1.00 90.44 83 GLY A N 1
ATOM 646 C CA . GLY A 1 83 ? 7.637 4.325 -8.878 1.00 90.44 83 GLY A CA 1
ATOM 647 C C . GLY A 1 83 ? 6.295 4.427 -8.146 1.00 90.44 83 GLY A C 1
ATOM 648 O O . GLY A 1 83 ? 6.197 5.058 -7.096 1.00 90.44 83 GLY A O 1
ATOM 649 N N . ARG A 1 84 ? 5.259 3.725 -8.625 1.00 92.44 84 ARG A N 1
ATOM 650 C CA . ARG A 1 84 ? 3.950 3.668 -7.945 1.00 92.44 84 ARG A CA 1
ATOM 651 C C . ARG A 1 84 ? 4.048 3.078 -6.543 1.00 92.44 84 ARG A C 1
ATOM 653 O O . ARG A 1 84 ? 3.338 3.529 -5.647 1.00 92.44 84 ARG A O 1
ATOM 660 N N . ARG A 1 85 ? 4.900 2.069 -6.349 1.00 91.25 85 ARG A N 1
ATOM 661 C CA . ARG A 1 85 ? 5.158 1.478 -5.032 1.00 91.25 85 ARG A CA 1
ATOM 662 C C . ARG A 1 85 ? 5.826 2.490 -4.099 1.00 91.25 85 ARG A C 1
ATOM 664 O O . ARG A 1 85 ? 5.416 2.575 -2.949 1.00 91.25 85 ARG A O 1
ATOM 671 N N . GLU A 1 86 ? 6.798 3.270 -4.565 1.00 90.94 86 GLU A N 1
ATOM 672 C CA . GLU A 1 86 ? 7.427 4.322 -3.750 1.00 90.94 86 GLU A CA 1
ATOM 673 C C . GLU A 1 86 ? 6.428 5.392 -3.306 1.00 90.94 86 GLU A C 1
ATOM 675 O O . GLU A 1 86 ? 6.366 5.705 -2.117 1.00 90.94 86 GLU A O 1
ATOM 680 N N . THR A 1 87 ? 5.596 5.888 -4.228 1.00 93.44 87 THR A N 1
ATOM 681 C CA . THR A 1 87 ? 4.515 6.827 -3.892 1.00 93.44 87 THR A CA 1
ATOM 682 C C . THR A 1 87 ? 3.565 6.222 -2.865 1.00 93.44 87 THR A C 1
ATOM 684 O O . THR A 1 87 ? 3.308 6.830 -1.831 1.00 93.44 87 THR A O 1
ATOM 687 N N . TRP A 1 88 ? 3.113 4.987 -3.097 1.00 93.25 88 TRP A N 1
ATOM 688 C CA . TRP A 1 88 ? 2.204 4.297 -2.186 1.00 93.25 88 TRP A CA 1
ATOM 689 C C . TRP A 1 88 ? 2.799 4.126 -0.781 1.00 93.25 88 TRP A C 1
ATOM 691 O O . TRP A 1 88 ? 2.091 4.334 0.198 1.00 93.25 88 TRP A O 1
ATOM 701 N N . VAL A 1 89 ? 4.087 3.774 -0.658 1.00 91.12 89 VAL A N 1
ATOM 702 C CA . VAL A 1 89 ? 4.754 3.645 0.651 1.00 91.12 89 VAL A CA 1
ATOM 703 C C . VAL A 1 89 ? 4.785 4.991 1.374 1.00 91.12 89 VAL A C 1
ATOM 705 O O . VAL A 1 89 ? 4.502 5.038 2.569 1.00 91.12 89 VAL A O 1
ATOM 708 N N . GLY A 1 90 ? 5.091 6.079 0.661 1.00 91.75 90 GLY A N 1
ATOM 709 C CA . GLY A 1 90 ? 5.064 7.431 1.220 1.00 91.75 90 GLY A CA 1
ATOM 710 C C . GLY A 1 90 ? 3.674 7.829 1.721 1.00 91.75 90 GLY A C 1
ATOM 711 O O . GLY A 1 90 ? 3.532 8.237 2.875 1.00 91.75 90 GLY A O 1
ATOM 712 N N . ASP A 1 91 ? 2.651 7.642 0.888 1.00 93.19 91 ASP A N 1
ATOM 713 C CA . ASP A 1 91 ? 1.257 7.949 1.226 1.00 93.19 91 ASP A CA 1
ATOM 714 C C . ASP A 1 91 ? 0.767 7.107 2.413 1.00 93.19 91 ASP A C 1
ATOM 716 O O . ASP A 1 91 ? 0.120 7.617 3.328 1.00 93.19 91 ASP A O 1
ATOM 720 N N . PHE A 1 92 ? 1.118 5.818 2.437 1.00 91.00 92 PHE A N 1
ATOM 721 C CA . PHE A 1 92 ? 0.753 4.905 3.516 1.00 91.00 92 PHE A CA 1
ATOM 722 C C . PHE A 1 92 ? 1.357 5.329 4.861 1.00 91.00 92 PHE A C 1
ATOM 724 O O . PHE A 1 92 ? 0.652 5.346 5.870 1.00 91.00 92 PHE A O 1
ATOM 731 N N . GLU A 1 93 ? 2.646 5.681 4.900 1.00 89.00 93 GLU A N 1
ATOM 732 C CA . GLU A 1 93 ? 3.294 6.163 6.129 1.00 89.00 93 GLU A CA 1
ATOM 733 C C . GLU A 1 93 ? 2.710 7.505 6.582 1.00 89.00 93 GLU A C 1
ATOM 735 O O . GLU A 1 93 ? 2.479 7.699 7.776 1.00 89.00 93 GLU A O 1
ATOM 740 N N . ALA A 1 94 ? 2.426 8.416 5.646 1.00 91.50 94 ALA A N 1
ATOM 741 C CA . ALA A 1 94 ? 1.814 9.706 5.953 1.00 91.50 94 ALA A CA 1
ATOM 742 C C . ALA A 1 94 ? 0.425 9.539 6.590 1.00 91.50 94 ALA A C 1
ATOM 744 O O . ALA A 1 94 ? 0.143 10.151 7.623 1.00 91.50 94 ALA A O 1
ATOM 745 N N . GLU A 1 95 ? -0.417 8.670 6.027 1.00 90.38 95 GLU A N 1
ATOM 746 C CA . GLU A 1 95 ? -1.731 8.345 6.589 1.00 90.38 95 GLU A CA 1
ATOM 747 C C . GLU A 1 95 ? -1.615 7.641 7.946 1.00 90.38 95 GLU A C 1
ATOM 749 O O . GLU A 1 95 ? -2.324 7.996 8.887 1.00 90.38 95 GLU A O 1
ATOM 754 N N . LEU A 1 96 ? -0.679 6.698 8.105 1.00 85.06 96 LEU A N 1
ATOM 755 C CA . LEU A 1 96 ? -0.457 6.021 9.384 1.00 85.06 96 LEU A CA 1
ATOM 756 C C . LEU A 1 96 ? -0.064 7.018 10.488 1.00 85.06 96 LEU A C 1
ATOM 758 O O . LEU A 1 96 ? -0.610 6.971 11.591 1.00 85.06 96 LEU A O 1
ATOM 762 N N . VAL A 1 97 ? 0.838 7.958 10.188 1.00 87.38 97 VAL A N 1
ATOM 763 C CA . VAL A 1 97 ? 1.226 9.038 11.108 1.00 87.38 97 VAL A CA 1
ATOM 764 C C . VAL A 1 97 ? 0.043 9.965 11.401 1.00 87.38 97 VAL A C 1
ATOM 766 O O . VAL A 1 97 ? -0.182 10.327 12.559 1.00 87.38 97 VAL A O 1
ATOM 769 N N . ALA A 1 98 ? -0.751 10.326 10.390 1.00 88.94 98 ALA A N 1
ATOM 770 C CA . ALA A 1 98 ? -1.950 11.143 10.568 1.00 88.94 98 ALA A CA 1
ATOM 771 C C . ALA A 1 98 ? -2.986 10.463 11.482 1.00 88.94 98 ALA A C 1
ATOM 773 O O . ALA A 1 98 ? -3.597 11.126 12.318 1.00 88.94 98 ALA A O 1
ATOM 774 N N . MET A 1 99 ? -3.167 9.144 11.371 1.00 82.19 99 MET A N 1
ATOM 775 C CA . MET A 1 99 ? -4.063 8.386 12.250 1.00 82.19 99 MET A CA 1
ATOM 776 C C . MET A 1 99 ? -3.563 8.350 13.697 1.00 82.19 99 MET A C 1
ATOM 778 O O . MET A 1 99 ? -4.361 8.537 14.609 1.00 82.19 99 MET A O 1
ATOM 782 N N . VAL A 1 100 ? -2.257 8.155 13.916 1.00 81.19 100 VAL A N 1
ATOM 783 C CA . VAL A 1 100 ? -1.663 8.149 15.267 1.00 81.19 100 VAL A CA 1
ATOM 784 C C . VAL A 1 100 ? -1.738 9.528 15.925 1.00 81.19 100 VAL A C 1
ATOM 786 O O . VAL A 1 100 ? -1.962 9.621 17.124 1.00 81.19 100 VAL A O 1
ATOM 789 N N . THR A 1 101 ? -1.562 10.602 15.156 1.00 85.06 101 THR A N 1
ATOM 790 C CA . THR A 1 101 ? -1.560 11.980 15.682 1.00 85.06 101 THR A CA 1
ATOM 791 C C . THR A 1 101 ? -2.953 12.564 15.918 1.00 85.06 101 THR A C 1
ATOM 793 O O . THR A 1 101 ? -3.088 13.491 16.712 1.00 85.06 101 THR A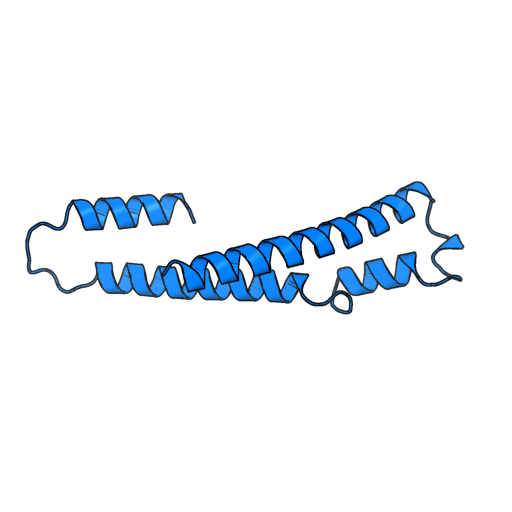 O 1
ATOM 796 N N . ARG A 1 102 ? -3.983 12.057 15.230 1.00 80.12 102 ARG A N 1
ATOM 797 C CA . ARG A 1 102 ? -5.389 12.464 15.414 1.00 80.12 102 ARG A CA 1
ATOM 798 C C . ARG A 1 102 ? -6.134 11.640 16.472 1.00 80.12 102 ARG A C 1
ATOM 800 O O . ARG A 1 102 ? -7.272 11.991 16.784 1.00 80.12 102 ARG A O 1
ATOM 807 N N . GLY A 1 103 ? -5.539 10.536 16.926 1.00 54.03 103 GLY A N 1
ATOM 808 C CA . GLY A 1 103 ? -6.092 9.622 17.930 1.00 54.03 103 GLY A CA 1
ATOM 809 C C . GLY A 1 103 ? -5.943 10.117 19.360 1.00 54.03 103 GLY A C 1
ATOM 810 O O . GLY A 1 103 ? -4.991 10.879 19.633 1.00 54.03 103 GLY A O 1
#

pLDDT: mean 78.98, std 11.42, range [54.03, 93.44]

Organism: NCBI:txid1333877

Sequence (103 aa):
VAARCRELLRRVALATVPPAPLLWRWDILEFLEDSRGALQDIRQAHASASRGAWREIGEATGSEHDATTLPVGLRRQCEDLLGRRETWVGDFEAELVAMVTRG

Secondary structure (DSSP, 8-state):
-HHHHHHHHHHHHH--S--S-SHHHHHHHHHHHHHHHHHHHHHHHHH-TTSHHHHHHHHHHH-TTTTTTS-HHHHHHHHHHHHHHHHHHHHHHHHHHHHHHH-